Protein AF-A0A7K0Y1Q6-F1 (afdb_monomer_lite)

Secondary structure (DSSP, 8-state):
--HHHHHHHHHTSTTSTT-EEEEEETTEEEEEETTS-SSHHHHHHHHGGGTTSEEEEETTEEEEHHHHHHHHHHHHHHHHHTT--TT-

Radius of gyration: 18.96 Å; chains: 1; bounding box: 39×34×48 Å

pLDDT: mean 94.71, std 5.26, range [58.59, 98.62]

Foldseek 3Di:
DDPVVVVVCVCCDPPHQQPWDWDQDPNDTDIHRPNDDPDVVSVLVVQLVQPQCFDDDDPPDTDGSVRVVVVVVVVVVVVVVVVDDPPD

Sequence (88 aa):
MGAREDIQTELVSAGQVFELETVSVHGNPLRVFKNAPRTLRDVWLTAAKRGDIPYLVFDDVVTTFSEADNQVRSLAAWLQAQGIQQGD

Structure (mmCIF, N/CA/C/O backbone):
data_AF-A0A7K0Y1Q6-F1
#
_entry.id   AF-A0A7K0Y1Q6-F1
#
loop_
_atom_site.group_PDB
_atom_site.id
_atom_site.type_symbol
_atom_site.label_atom_id
_atom_site.label_alt_id
_atom_site.label_comp_id
_atom_site.label_asym_id
_atom_site.label_entity_id
_atom_site.label_seq_id
_atom_site.pdbx_PDB_ins_code
_atom_site.Cartn_x
_atom_site.Cartn_y
_atom_site.Cartn_z
_atom_site.occupancy
_atom_site.B_iso_or_equiv
_atom_site.auth_seq_id
_atom_site.auth_comp_id
_atom_site.auth_asym_id
_atom_site.auth_atom_id
_atom_site.pdbx_PDB_model_num
ATOM 1 N N . MET A 1 1 ? 9.874 -20.464 -31.935 1.00 58.59 1 MET A N 1
ATOM 2 C CA . MET A 1 1 ? 9.500 -19.937 -30.613 1.00 58.59 1 MET A CA 1
ATOM 3 C C . MET A 1 1 ? 8.169 -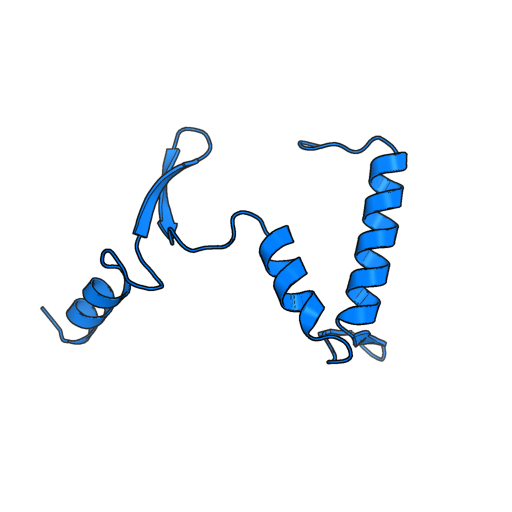20.581 -30.253 1.00 58.59 1 MET A C 1
ATOM 5 O O . MET A 1 1 ? 7.393 -20.845 -31.166 1.00 58.59 1 MET A O 1
ATOM 9 N N . GLY A 1 2 ? 7.981 -21.029 -29.012 1.00 84.19 2 GLY A N 1
ATOM 10 C CA . GLY A 1 2 ? 6.741 -21.715 -28.622 1.00 84.19 2 GLY A CA 1
ATOM 11 C C . GLY A 1 2 ? 5.617 -20.717 -28.335 1.00 84.19 2 GLY A C 1
ATOM 12 O O . GLY A 1 2 ? 5.894 -19.624 -27.858 1.00 84.19 2 GLY A O 1
ATOM 13 N N . ALA A 1 3 ? 4.349 -21.108 -28.507 1.00 84.50 3 ALA A N 1
ATOM 14 C CA . ALA A 1 3 ? 3.194 -20.222 -28.278 1.00 84.50 3 ALA A CA 1
ATOM 15 C C . ALA A 1 3 ? 3.188 -19.531 -26.893 1.00 84.50 3 ALA A C 1
ATOM 17 O O . ALA A 1 3 ? 2.714 -18.411 -26.750 1.00 84.50 3 ALA A O 1
ATOM 18 N N . ARG A 1 4 ? 3.750 -20.176 -25.861 1.00 87.50 4 ARG A N 1
ATOM 19 C CA . ARG A 1 4 ? 3.919 -19.584 -24.523 1.00 87.50 4 ARG A CA 1
ATOM 20 C C . ARG A 1 4 ? 4.911 -18.416 -24.507 1.00 87.50 4 ARG A C 1
ATOM 22 O O . ARG A 1 4 ? 4.676 -17.441 -23.801 1.00 87.50 4 ARG A O 1
ATOM 29 N N . GLU A 1 5 ? 6.029 -18.551 -25.214 1.00 82.75 5 GLU A N 1
ATOM 30 C CA . GLU A 1 5 ? 7.059 -17.510 -25.291 1.00 82.75 5 GLU A CA 1
ATOM 31 C C . GLU A 1 5 ? 6.527 -16.304 -26.064 1.00 82.75 5 GLU A C 1
ATOM 33 O O . GLU A 1 5 ? 6.697 -15.178 -25.607 1.00 82.75 5 GLU A O 1
ATOM 38 N N . ASP A 1 6 ? 5.798 -16.547 -27.156 1.00 86.12 6 ASP A N 1
ATOM 39 C CA . ASP A 1 6 ? 5.173 -15.496 -27.963 1.00 86.12 6 ASP A CA 1
ATOM 40 C C . ASP A 1 6 ? 4.171 -14.672 -27.133 1.00 86.12 6 ASP A C 1
ATOM 42 O O . ASP A 1 6 ? 4.264 -13.445 -27.090 1.00 86.12 6 ASP A O 1
ATOM 46 N N . ILE A 1 7 ? 3.286 -15.342 -26.378 1.00 87.50 7 ILE A N 1
ATOM 47 C CA . ILE A 1 7 ? 2.325 -14.683 -25.473 1.00 87.50 7 ILE A CA 1
ATOM 48 C C . ILE A 1 7 ? 3.048 -13.887 -24.384 1.00 87.50 7 ILE A C 1
ATOM 50 O O . ILE A 1 7 ? 2.650 -12.773 -24.050 1.00 87.50 7 ILE A O 1
ATOM 54 N N . GLN A 1 8 ? 4.112 -14.441 -23.800 1.00 87.12 8 GLN A N 1
ATOM 55 C CA . GLN A 1 8 ? 4.859 -13.739 -22.761 1.00 87.12 8 GLN A CA 1
ATOM 56 C C . GLN A 1 8 ? 5.509 -12.463 -23.305 1.00 87.12 8 GLN A C 1
ATOM 58 O O . GLN A 1 8 ? 5.467 -11.437 -22.629 1.00 87.12 8 GLN A O 1
ATOM 63 N N . THR A 1 9 ? 6.105 -12.521 -24.499 1.00 91.19 9 THR A N 1
ATOM 64 C CA . THR A 1 9 ? 6.709 -11.357 -25.155 1.00 91.19 9 THR A CA 1
ATOM 65 C C . THR A 1 9 ? 5.665 -10.299 -25.491 1.00 91.19 9 THR A C 1
ATOM 67 O O . THR A 1 9 ? 5.922 -9.117 -25.269 1.00 91.19 9 THR A O 1
ATOM 70 N N . GLU A 1 10 ? 4.492 -10.712 -25.970 1.00 91.69 10 GLU A N 1
ATOM 71 C CA . GLU A 1 10 ? 3.379 -9.805 -26.241 1.00 91.69 10 GLU A CA 1
ATOM 72 C C . GLU A 1 10 ? 2.921 -9.100 -24.961 1.00 91.69 10 GLU A C 1
ATOM 74 O O . GLU A 1 10 ? 2.910 -7.879 -24.918 1.00 91.69 10 GLU A O 1
ATOM 79 N N . LEU A 1 11 ? 2.648 -9.830 -23.876 1.00 92.88 11 LEU A N 1
ATOM 80 C CA . LEU A 1 11 ? 2.133 -9.251 -22.626 1.00 92.88 11 LEU A CA 1
ATOM 81 C C . LEU A 1 11 ? 3.030 -8.163 -22.018 1.00 92.88 11 LEU A C 1
ATOM 83 O O . LEU A 1 11 ? 2.524 -7.272 -21.332 1.00 92.88 11 LEU A O 1
ATOM 87 N N . VAL A 1 12 ? 4.344 -8.244 -22.246 1.00 95.06 12 VAL A N 1
ATOM 88 C CA . VAL A 1 12 ? 5.333 -7.304 -21.695 1.00 95.06 12 VAL A CA 1
ATOM 89 C C . VAL A 1 12 ? 5.800 -6.238 -22.685 1.00 95.06 12 VAL A C 1
ATOM 91 O O . VAL A 1 12 ? 6.695 -5.452 -22.358 1.00 95.06 12 VAL A O 1
ATOM 94 N N . SER A 1 13 ? 5.232 -6.204 -23.894 1.00 94.06 13 SER A N 1
ATOM 95 C CA . SER A 1 13 ? 5.608 -5.233 -24.919 1.00 94.06 13 SER A CA 1
ATOM 96 C C . SER A 1 13 ? 5.131 -3.818 -24.578 1.00 94.06 13 SER A C 1
ATOM 98 O O . SER A 1 13 ? 4.259 -3.613 -23.732 1.00 94.06 13 SER A O 1
ATOM 100 N N . ALA A 1 14 ? 5.667 -2.825 -25.289 1.00 95.50 14 ALA A N 1
ATOM 101 C CA . ALA A 1 14 ? 5.232 -1.438 -25.155 1.00 95.50 14 ALA A CA 1
ATOM 102 C C . ALA A 1 14 ? 3.710 -1.294 -25.348 1.00 95.50 14 ALA A C 1
ATOM 104 O O . ALA A 1 14 ? 3.132 -1.894 -26.256 1.00 95.50 14 ALA A O 1
ATOM 105 N N . GLY A 1 15 ? 3.068 -0.499 -24.491 1.00 94.31 15 GLY A N 1
ATOM 106 C CA . GLY A 1 15 ? 1.627 -0.253 -24.511 1.00 94.31 15 GLY A CA 1
ATOM 107 C C . GLY A 1 15 ? 0.773 -1.324 -23.827 1.00 94.31 15 GLY A C 1
ATOM 108 O O . GLY A 1 15 ? -0.439 -1.142 -23.735 1.00 94.31 15 GLY A O 1
ATOM 109 N N . GLN A 1 16 ? 1.365 -2.414 -23.332 1.00 95.19 16 GLN A N 1
ATOM 110 C CA . GLN A 1 16 ? 0.636 -3.478 -22.637 1.00 95.19 16 GLN A CA 1
ATOM 111 C C . GLN A 1 16 ? 0.621 -3.277 -21.120 1.00 95.19 16 GLN A C 1
ATOM 113 O O . GLN A 1 16 ? 1.437 -2.554 -20.547 1.00 95.19 16 GLN A O 1
ATOM 118 N N . VAL A 1 17 ? -0.313 -3.947 -20.437 1.00 91.56 17 VAL A N 1
ATOM 119 C CA . VAL A 1 17 ? -0.490 -3.798 -18.981 1.00 91.56 17 VAL A CA 1
ATOM 120 C C . VAL A 1 17 ? 0.765 -4.192 -18.194 1.00 91.56 17 VAL A C 1
ATOM 122 O O . VAL A 1 17 ? 1.078 -3.555 -17.188 1.00 91.56 17 VAL A O 1
ATOM 125 N N . PHE A 1 18 ? 1.522 -5.175 -18.691 1.00 94.19 18 PHE A N 1
ATOM 126 C CA . PHE A 1 18 ? 2.776 -5.635 -18.098 1.00 94.19 18 PHE A CA 1
ATOM 127 C C . PHE A 1 18 ? 4.013 -5.112 -18.839 1.00 94.19 18 PHE A C 1
ATOM 129 O O . PHE A 1 18 ? 5.066 -5.745 -18.761 1.00 94.19 18 PHE A O 1
ATOM 136 N N . GLU A 1 19 ? 3.906 -3.971 -19.536 1.00 96.81 19 GLU A N 1
ATOM 137 C CA . GLU A 1 19 ? 5.053 -3.303 -20.164 1.00 96.81 19 GLU A CA 1
ATOM 138 C C . GLU A 1 19 ? 6.231 -3.225 -19.183 1.00 96.81 19 GLU A C 1
ATOM 140 O O . GLU A 1 19 ? 6.086 -2.768 -18.042 1.00 96.81 19 GLU A O 1
ATOM 145 N N . LEU A 1 20 ? 7.396 -3.693 -19.630 1.00 96.12 20 LEU A N 1
ATOM 146 C CA . LEU A 1 20 ? 8.624 -3.655 -18.847 1.00 96.12 20 LEU A CA 1
ATOM 147 C C . LEU A 1 20 ? 9.457 -2.422 -19.190 1.00 96.12 20 LEU A C 1
ATOM 149 O O . LEU A 1 20 ? 9.634 -2.073 -20.355 1.00 96.12 20 LEU A O 1
ATOM 153 N N . GLU A 1 21 ? 10.059 -1.831 -18.167 1.00 96.00 21 GLU A N 1
ATOM 154 C CA . GLU A 1 21 ? 11.115 -0.834 -18.311 1.00 96.00 21 GLU A CA 1
ATOM 155 C C . GLU A 1 21 ? 12.320 -1.194 -17.437 1.00 96.00 21 GLU A C 1
ATOM 157 O O . GLU A 1 21 ? 12.210 -1.958 -16.474 1.00 96.00 21 GLU A O 1
ATOM 162 N N . THR A 1 22 ? 13.489 -0.654 -17.781 1.00 96.75 22 THR A N 1
ATOM 163 C CA . THR A 1 22 ? 14.694 -0.775 -16.954 1.00 96.75 22 THR A CA 1
ATOM 164 C C . THR A 1 22 ? 14.892 0.523 -16.188 1.00 96.75 22 THR A C 1
ATOM 166 O O . THR A 1 22 ? 15.073 1.575 -16.799 1.00 96.75 22 THR A O 1
ATOM 169 N N . VAL A 1 23 ? 14.915 0.446 -14.859 1.00 95.12 23 VAL A N 1
ATOM 170 C CA . VAL A 1 23 ? 15.147 1.593 -13.970 1.00 95.12 23 VAL A CA 1
ATOM 171 C C . VAL A 1 23 ? 16.359 1.345 -13.074 1.00 95.12 23 VAL A C 1
ATOM 173 O O . VAL A 1 23 ? 16.715 0.202 -12.789 1.00 95.12 23 VAL A O 1
ATOM 176 N N . SER A 1 24 ? 17.005 2.422 -12.625 1.00 96.44 24 SER A N 1
ATOM 177 C CA . SER A 1 24 ? 18.079 2.340 -11.631 1.00 96.44 24 SER A CA 1
ATOM 178 C C . SER A 1 24 ? 17.482 2.331 -10.224 1.00 96.44 24 SER A C 1
ATOM 180 O O . SER A 1 24 ? 16.844 3.301 -9.817 1.00 96.44 24 SER A O 1
ATOM 182 N N . VAL A 1 25 ? 17.693 1.246 -9.477 1.00 91.38 25 VAL A N 1
ATOM 183 C CA . VAL A 1 25 ? 17.264 1.095 -8.080 1.00 91.38 25 VAL A CA 1
ATOM 184 C C . VAL A 1 25 ? 18.503 0.890 -7.221 1.00 91.38 25 VAL A C 1
ATOM 186 O O . VAL A 1 25 ? 19.241 -0.077 -7.402 1.00 91.38 25 VAL A O 1
ATOM 189 N N . HIS A 1 26 ? 18.768 1.829 -6.310 1.00 90.94 26 HIS A N 1
ATOM 190 C CA . HIS A 1 26 ? 19.980 1.834 -5.478 1.00 90.94 26 HIS A CA 1
ATOM 191 C C . HIS A 1 26 ? 21.277 1.640 -6.294 1.00 90.94 26 HIS A C 1
ATOM 193 O O . HIS A 1 26 ? 22.181 0.921 -5.878 1.00 90.94 26 HIS A O 1
ATOM 199 N N . GLY A 1 27 ? 21.346 2.245 -7.487 1.00 95.62 27 GLY A N 1
ATOM 200 C CA . GLY A 1 27 ? 22.495 2.157 -8.396 1.00 95.62 27 GLY A CA 1
ATOM 201 C C . GLY A 1 27 ? 22.537 0.911 -9.288 1.00 95.62 27 GLY A C 1
ATOM 202 O O . GLY A 1 27 ? 23.417 0.817 -10.139 1.00 95.62 27 GLY A O 1
ATOM 203 N N . ASN A 1 28 ? 21.593 -0.021 -9.139 1.00 97.00 28 ASN A N 1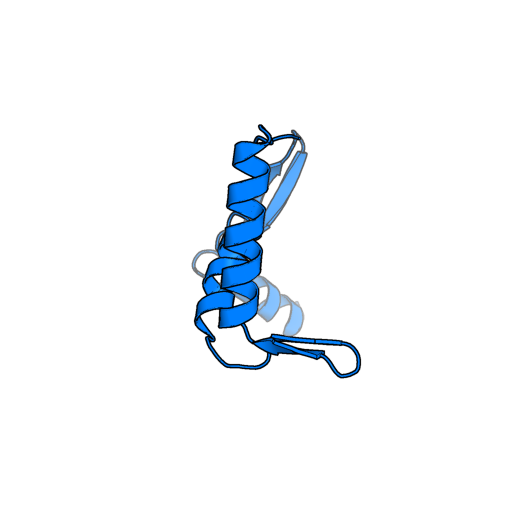
ATOM 204 C CA . ASN A 1 28 ? 21.546 -1.254 -9.917 1.00 97.00 28 ASN A CA 1
ATOM 205 C C . ASN A 1 28 ? 20.462 -1.173 -11.002 1.00 97.00 28 ASN A C 1
ATOM 207 O O . ASN A 1 28 ? 19.351 -0.727 -10.710 1.00 97.00 28 ASN A O 1
ATOM 211 N N . PRO A 1 29 ? 20.733 -1.618 -12.241 1.00 97.75 29 PRO A N 1
ATOM 212 C CA . PRO A 1 29 ? 19.711 -1.689 -13.277 1.00 97.75 29 PRO A CA 1
ATOM 213 C C . PRO A 1 29 ? 18.772 -2.875 -13.019 1.00 97.75 29 PRO A C 1
ATOM 215 O O . PRO A 1 29 ? 19.196 -4.031 -13.039 1.00 97.75 29 PRO A O 1
ATOM 218 N N . LEU A 1 30 ? 17.488 -2.598 -12.796 1.00 96.38 30 LEU A N 1
ATOM 219 C CA . LEU A 1 30 ? 16.449 -3.612 -12.614 1.00 96.38 30 LEU A CA 1
ATOM 220 C C . LEU A 1 30 ? 15.377 -3.471 -13.693 1.00 96.38 30 LEU A C 1
ATOM 222 O O . LEU A 1 30 ? 14.994 -2.360 -14.055 1.00 96.38 30 LEU A O 1
ATOM 226 N N . ARG A 1 31 ? 14.849 -4.607 -14.163 1.00 95.12 31 ARG A N 1
ATOM 227 C CA . ARG A 1 31 ? 13.619 -4.633 -14.965 1.00 95.12 31 ARG A CA 1
ATOM 228 C C . ARG A 1 31 ? 12.415 -4.604 -14.036 1.00 95.12 31 ARG A C 1
ATOM 230 O O . ARG A 1 31 ? 12.315 -5.451 -13.149 1.00 95.12 31 ARG A O 1
ATOM 237 N N . VAL A 1 32 ? 11.500 -3.679 -14.277 1.00 94.44 32 VAL A N 1
ATOM 238 C CA . VAL A 1 32 ? 10.270 -3.499 -13.503 1.00 94.44 32 VAL A CA 1
ATOM 239 C C . VAL A 1 32 ? 9.075 -3.389 -14.441 1.00 94.44 32 VAL A C 1
ATOM 241 O O . VAL A 1 32 ? 9.231 -3.064 -15.617 1.00 94.44 32 VAL A O 1
ATOM 244 N N . PHE A 1 33 ? 7.876 -3.651 -13.925 1.00 95.31 33 PHE A N 1
ATOM 245 C CA . PHE A 1 33 ? 6.648 -3.320 -14.641 1.00 95.31 33 PHE A CA 1
ATOM 246 C C . PHE A 1 33 ? 6.432 -1.809 -14.584 1.00 95.31 33 PHE A C 1
ATOM 248 O O . PHE A 1 33 ? 6.226 -1.256 -13.504 1.00 95.31 33 PHE A O 1
ATOM 255 N N . LYS A 1 34 ? 6.441 -1.159 -15.745 1.00 95.12 34 LYS A N 1
ATOM 256 C CA . LYS A 1 34 ? 6.310 0.296 -15.896 1.00 95.12 34 LYS A CA 1
ATOM 257 C C . LYS A 1 34 ? 5.033 0.849 -15.268 1.00 95.12 34 LYS A C 1
ATOM 259 O O . LYS A 1 34 ? 5.014 1.939 -14.708 1.00 95.12 34 LYS A O 1
ATOM 264 N N . ASN A 1 35 ? 3.956 0.071 -15.350 1.00 93.75 35 ASN A N 1
ATOM 265 C CA . ASN A 1 35 ? 2.635 0.460 -14.865 1.00 93.75 35 ASN A CA 1
ATOM 266 C C . ASN A 1 35 ? 2.353 -0.021 -13.428 1.00 93.75 35 ASN A C 1
ATOM 268 O O . ASN A 1 35 ? 1.213 0.067 -12.968 1.00 93.75 35 ASN A O 1
ATOM 272 N N . ALA A 1 36 ? 3.351 -0.564 -12.718 1.00 93.00 36 ALA A N 1
ATOM 273 C CA . ALA A 1 36 ? 3.172 -0.976 -11.330 1.00 93.00 36 ALA A CA 1
ATOM 274 C C . ALA A 1 36 ? 2.961 0.234 -10.399 1.00 93.00 36 ALA A C 1
ATOM 276 O O . ALA A 1 36 ? 3.483 1.323 -10.653 1.00 93.00 36 ALA A O 1
ATOM 277 N N . PRO A 1 37 ? 2.236 0.056 -9.279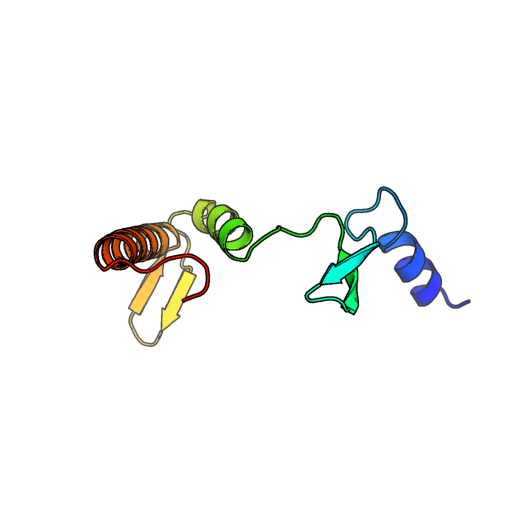 1.00 93.12 37 PRO A N 1
ATOM 278 C CA . PRO A 1 37 ? 2.157 1.071 -8.234 1.00 93.12 37 PRO A CA 1
ATOM 279 C C . PRO A 1 37 ? 3.554 1.458 -7.729 1.00 93.12 37 PRO A C 1
ATOM 281 O O . PRO A 1 37 ? 4.417 0.598 -7.551 1.00 93.12 37 PRO A O 1
ATOM 284 N N . ARG A 1 38 ? 3.781 2.754 -7.476 1.00 88.88 38 ARG A N 1
ATOM 285 C CA . ARG A 1 38 ? 5.114 3.279 -7.126 1.00 88.88 38 ARG A CA 1
ATOM 286 C C . ARG A 1 38 ? 5.559 2.869 -5.728 1.00 88.88 38 ARG A C 1
ATOM 288 O O . ARG A 1 38 ? 6.755 2.780 -5.465 1.00 88.88 38 ARG A O 1
ATOM 295 N N . THR A 1 39 ? 4.605 2.665 -4.825 1.00 91.94 39 THR A N 1
ATOM 296 C CA . THR A 1 39 ? 4.848 2.284 -3.433 1.00 91.94 39 THR A CA 1
ATOM 297 C C . THR A 1 39 ? 3.803 1.280 -2.949 1.00 91.94 39 THR A C 1
ATOM 299 O O . THR A 1 39 ? 2.688 1.215 -3.470 1.00 91.94 39 THR A O 1
ATOM 302 N N . LEU A 1 40 ? 4.111 0.542 -1.878 1.00 93.06 40 LEU A N 1
ATOM 303 C CA . LEU A 1 40 ? 3.116 -0.304 -1.204 1.00 93.06 40 LEU A CA 1
ATOM 304 C C . LEU A 1 40 ? 1.921 0.505 -0.671 1.00 93.06 40 LEU A C 1
ATOM 306 O O . LEU A 1 40 ? 0.815 -0.023 -0.583 1.00 93.06 40 LEU A O 1
ATOM 310 N N . ARG A 1 41 ? 2.105 1.802 -0.382 1.00 94.94 41 ARG A N 1
ATOM 311 C CA . ARG A 1 41 ? 1.004 2.699 -0.012 1.00 94.94 41 ARG A CA 1
ATOM 312 C C . ARG A 1 41 ? -0.022 2.826 -1.138 1.00 94.94 41 ARG A C 1
ATOM 314 O O . ARG A 1 41 ? -1.214 2.833 -0.856 1.00 94.94 41 ARG A O 1
ATOM 321 N N . ASP A 1 42 ? 0.411 2.897 -2.392 1.00 95.69 42 ASP A N 1
ATOM 322 C CA . ASP A 1 42 ? -0.501 3.007 -3.538 1.00 95.69 42 ASP A CA 1
ATOM 323 C C . ASP A 1 42 ? -1.336 1.727 -3.715 1.00 95.69 42 ASP A C 1
ATOM 325 O O . ASP A 1 42 ? -2.537 1.784 -4.005 1.00 95.69 42 ASP A O 1
ATOM 329 N N . VAL A 1 43 ? -0.716 0.567 -3.459 1.00 95.75 43 VAL A N 1
ATOM 330 C CA . VAL A 1 43 ? -1.409 -0.729 -3.397 1.00 95.75 43 VAL A CA 1
ATOM 331 C C . VAL A 1 43 ? -2.460 -0.707 -2.284 1.00 95.75 43 VAL A C 1
ATOM 333 O O . VAL A 1 43 ? -3.625 -1.025 -2.532 1.00 95.75 43 VAL A O 1
ATOM 336 N N . TRP A 1 44 ? -2.076 -0.269 -1.079 1.00 96.19 44 TRP A N 1
ATOM 337 C CA . TRP A 1 44 ? -2.977 -0.183 0.072 1.00 96.19 44 TRP A CA 1
ATOM 338 C C . TRP A 1 44 ? -4.171 0.738 -0.186 1.00 96.19 44 TRP A C 1
ATOM 340 O O . TRP A 1 44 ? -5.312 0.328 0.001 1.00 96.19 44 TRP A O 1
ATOM 350 N N . LEU A 1 45 ? -3.938 1.955 -0.685 1.00 95.81 45 LEU A N 1
ATOM 351 C CA . LEU A 1 45 ? -5.004 2.922 -0.968 1.00 95.81 45 LEU A CA 1
ATOM 352 C C . LEU A 1 45 ? -5.992 2.425 -2.032 1.00 95.81 45 LEU A C 1
ATOM 354 O O . LEU A 1 45 ? -7.150 2.841 -2.039 1.00 95.81 45 LEU A O 1
ATOM 358 N N . THR A 1 46 ? -5.554 1.545 -2.932 1.00 95.69 46 THR A N 1
ATOM 359 C CA . THR A 1 46 ? -6.445 0.876 -3.886 1.00 95.69 46 THR A CA 1
ATOM 360 C C . THR A 1 46 ? -7.269 -0.207 -3.195 1.00 95.69 46 THR A C 1
ATOM 362 O O . THR A 1 46 ? -8.483 -0.262 -3.383 1.00 95.69 46 THR A O 1
ATOM 365 N N . ALA A 1 47 ? -6.634 -1.031 -2.358 1.00 95.56 47 ALA A N 1
ATOM 366 C CA . ALA A 1 47 ? -7.295 -2.103 -1.619 1.00 95.56 47 ALA A CA 1
ATOM 367 C C . ALA A 1 47 ? -8.321 -1.577 -0.600 1.00 95.56 47 ALA A C 1
ATOM 369 O O . ALA A 1 47 ? -9.426 -2.108 -0.528 1.00 95.56 47 ALA A O 1
ATOM 370 N N . ALA A 1 48 ? -8.007 -0.489 0.111 1.00 96.62 48 ALA A N 1
ATOM 371 C CA . ALA A 1 48 ? -8.866 0.134 1.121 1.00 96.62 48 ALA A CA 1
ATOM 372 C C . ALA A 1 48 ? -10.252 0.542 0.580 1.00 96.62 48 ALA A C 1
ATOM 374 O O . ALA A 1 48 ? -11.240 0.533 1.310 1.00 96.62 48 ALA A O 1
ATOM 375 N N . LYS A 1 49 ? -10.367 0.820 -0.728 1.00 97.44 49 LYS A N 1
ATOM 376 C CA . LYS A 1 49 ? -11.647 1.147 -1.390 1.00 97.44 49 LYS A CA 1
ATOM 377 C C . LYS A 1 49 ? -12.656 -0.005 -1.386 1.00 97.44 49 LYS A C 1
ATOM 379 O O . LYS A 1 49 ? -13.815 0.211 -1.718 1.00 97.44 49 LYS A O 1
ATOM 384 N N . ARG A 1 50 ? -12.231 -1.220 -1.028 1.00 97.88 50 ARG A N 1
ATOM 385 C CA . ARG A 1 50 ? -13.101 -2.395 -0.891 1.00 97.88 50 ARG A CA 1
ATOM 386 C C . ARG A 1 50 ? -14.006 -2.333 0.348 1.00 97.88 50 ARG A C 1
ATOM 388 O O . ARG A 1 50 ? -14.889 -3.175 0.463 1.00 97.88 50 ARG A O 1
ATOM 395 N N . GLY A 1 51 ? -13.827 -1.340 1.226 1.00 97.81 51 GLY A N 1
ATOM 396 C CA . GLY A 1 51 ? -14.779 -0.999 2.285 1.00 97.81 51 GLY A CA 1
ATOM 397 C C . GLY A 1 51 ? -15.012 -2.138 3.275 1.00 97.81 51 GLY A C 1
ATOM 398 O O . GLY A 1 51 ? -14.067 -2.686 3.833 1.00 97.81 51 GLY A O 1
ATOM 399 N N . ASP A 1 52 ? -16.268 -2.524 3.466 1.00 98.12 52 ASP A N 1
ATOM 400 C CA . ASP A 1 52 ? -16.659 -3.464 4.525 1.00 98.12 52 ASP A CA 1
ATOM 401 C C . ASP A 1 52 ? -16.449 -4.945 4.147 1.00 98.12 52 ASP A C 1
ATOM 403 O O . ASP A 1 52 ? -16.948 -5.855 4.806 1.00 98.12 52 ASP A O 1
ATOM 407 N N . ILE A 1 53 ? -15.693 -5.219 3.077 1.00 98.31 53 ILE A N 1
ATOM 408 C CA . ILE A 1 53 ? -15.260 -6.581 2.747 1.00 98.31 53 ILE A CA 1
ATOM 409 C C . ILE A 1 53 ? -14.242 -7.051 3.807 1.00 98.31 53 ILE A C 1
ATOM 411 O O . ILE A 1 53 ? -13.290 -6.313 4.080 1.00 98.31 53 ILE A O 1
ATOM 415 N N . PRO A 1 54 ? -14.371 -8.278 4.357 1.00 98.12 54 PRO A N 1
ATOM 416 C CA . PRO A 1 54 ? -13.353 -8.869 5.225 1.00 98.12 54 PRO A CA 1
ATOM 417 C C . PRO A 1 54 ? -11.960 -8.843 4.578 1.00 98.12 54 PRO A C 1
ATOM 419 O O . PRO A 1 54 ? -11.781 -9.298 3.445 1.00 98.12 54 PRO A O 1
ATOM 422 N N . TYR A 1 55 ? -10.980 -8.294 5.295 1.00 97.38 55 TYR A N 1
ATOM 423 C CA . TYR A 1 55 ? -9.598 -8.136 4.843 1.00 97.38 55 TYR A CA 1
ATOM 424 C C . TYR A 1 55 ? -8.647 -9.071 5.589 1.00 97.38 55 TYR A C 1
ATOM 426 O O . TYR A 1 55 ? -7.985 -9.897 4.962 1.00 97.38 55 TYR A O 1
ATOM 434 N N . LEU A 1 56 ? -8.582 -8.938 6.914 1.00 96.69 56 LEU A N 1
ATOM 435 C CA . LEU A 1 56 ? -7.700 -9.721 7.769 1.00 96.69 56 LEU A CA 1
ATOM 436 C C . LEU A 1 56 ? -8.566 -10.593 8.673 1.00 96.69 56 LEU A C 1
ATOM 438 O O . LEU A 1 56 ? -9.364 -10.074 9.448 1.00 96.69 56 LEU A O 1
ATOM 442 N N . VAL A 1 57 ? -8.404 -11.906 8.552 1.00 97.50 57 VAL A N 1
ATOM 443 C CA . VAL A 1 57 ? -9.042 -12.891 9.427 1.00 97.50 57 VAL A CA 1
ATOM 444 C C . VAL A 1 57 ? -7.932 -13.599 10.180 1.00 97.50 57 VAL A C 1
ATOM 446 O O . VAL A 1 57 ? -7.088 -14.251 9.561 1.00 97.50 57 VAL A O 1
ATOM 449 N N . PHE A 1 58 ? -7.910 -13.433 11.495 1.00 96.94 58 PHE A N 1
ATOM 450 C CA . PHE A 1 58 ? -6.943 -14.069 12.373 1.00 96.94 58 PHE A CA 1
ATOM 451 C C . PHE A 1 58 ? -7.662 -14.555 13.629 1.00 96.94 58 PHE A C 1
ATOM 453 O O . PHE A 1 58 ? -8.227 -13.749 14.363 1.00 96.94 58 PHE A O 1
ATOM 460 N N . ASP A 1 59 ? -7.659 -15.870 13.842 1.00 97.19 59 ASP A N 1
ATOM 461 C CA . ASP A 1 59 ? -8.475 -16.548 14.852 1.00 97.19 59 ASP A CA 1
ATOM 462 C C . ASP A 1 59 ? -9.959 -16.135 14.776 1.00 97.19 59 ASP A C 1
ATOM 464 O O . ASP A 1 59 ? -10.616 -16.370 13.760 1.00 97.19 59 ASP A O 1
ATOM 468 N N . ASP A 1 60 ? -10.497 -15.535 15.837 1.00 97.12 60 ASP A N 1
ATOM 469 C CA . ASP A 1 60 ? -11.868 -15.033 15.942 1.00 97.12 60 ASP A CA 1
ATOM 470 C C . ASP A 1 60 ? -12.015 -13.561 15.523 1.00 97.12 60 ASP A C 1
ATOM 472 O O . ASP A 1 60 ? -13.126 -13.026 15.497 1.00 97.12 60 ASP A O 1
ATOM 476 N N . VAL A 1 61 ? -10.914 -12.903 15.150 1.00 97.00 61 VAL A N 1
ATOM 477 C CA . VAL A 1 61 ? -10.907 -11.500 14.740 1.00 97.00 61 VAL A CA 1
ATOM 478 C C . VAL A 1 61 ? -11.027 -11.396 13.226 1.00 97.00 61 VAL A C 1
ATOM 480 O O . VAL A 1 61 ? -10.161 -11.841 12.469 1.00 97.00 61 VAL A O 1
ATOM 483 N N . VAL A 1 62 ? -12.099 -10.741 12.784 1.00 98.06 62 VAL A N 1
ATOM 484 C CA . VAL A 1 62 ? -12.302 -10.335 11.394 1.00 98.06 62 VAL A CA 1
ATOM 485 C C . VAL A 1 62 ? -12.263 -8.818 11.326 1.00 98.06 62 VAL A C 1
ATOM 487 O O . VAL A 1 62 ? -13.100 -8.152 11.926 1.00 98.06 62 VAL A O 1
ATOM 490 N N . THR A 1 63 ? -11.319 -8.290 10.554 1.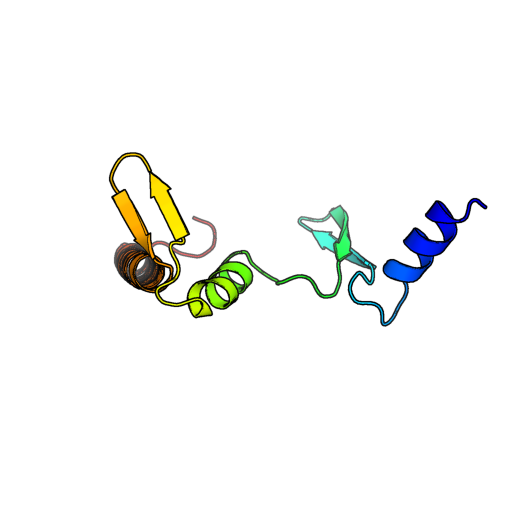00 98.06 63 THR A N 1
ATOM 491 C CA . THR A 1 63 ? -11.197 -6.859 10.271 1.00 98.06 63 THR A CA 1
ATOM 492 C C . THR A 1 63 ? -11.492 -6.616 8.797 1.00 98.06 63 THR A C 1
ATOM 494 O O . THR A 1 63 ? -10.929 -7.277 7.918 1.00 98.06 63 THR A O 1
ATOM 497 N N . THR A 1 64 ? -12.360 -5.657 8.506 1.00 98.62 64 THR A N 1
ATOM 498 C CA . THR A 1 64 ? -12.682 -5.194 7.149 1.00 98.62 64 THR A CA 1
ATOM 499 C C . THR A 1 64 ? -11.610 -4.252 6.586 1.00 98.62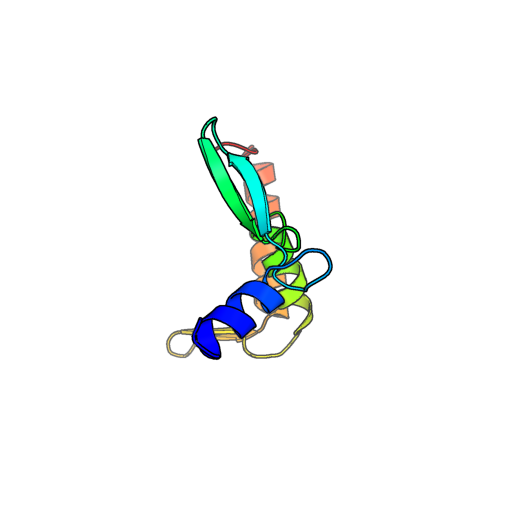 64 THR A C 1
ATOM 501 O O . THR A 1 64 ? -10.728 -3.780 7.309 1.00 98.62 64 THR A O 1
ATOM 504 N N . PHE A 1 65 ? -11.660 -3.943 5.284 1.00 98.44 65 PHE A N 1
ATOM 505 C CA . PHE A 1 65 ? -10.752 -2.941 4.707 1.00 98.44 65 PHE A CA 1
ATOM 506 C C . PHE A 1 65 ? -10.951 -1.546 5.317 1.00 98.44 65 PHE A C 1
ATOM 508 O O . PHE A 1 65 ? -9.962 -0.846 5.527 1.00 98.44 65 PHE A O 1
ATOM 515 N N . SER A 1 66 ? -12.191 -1.142 5.614 1.00 98.12 66 SER A N 1
ATOM 516 C CA . SER A 1 66 ? -12.501 0.164 6.215 1.00 98.12 66 SER A CA 1
ATOM 517 C C . SER A 1 66 ? -11.945 0.283 7.640 1.00 98.12 66 SER A C 1
ATOM 519 O O . SER A 1 66 ? -11.296 1.277 7.975 1.00 98.12 66 SER A O 1
ATOM 521 N N . GLU A 1 67 ? -12.113 -0.750 8.466 1.00 98.19 67 GLU A N 1
ATOM 522 C CA . GLU A 1 67 ? -11.559 -0.802 9.824 1.00 98.19 67 GLU A CA 1
ATOM 523 C C . GLU A 1 67 ? -10.028 -0.802 9.818 1.00 98.19 67 GLU A C 1
ATOM 525 O O . GLU A 1 67 ? -9.406 -0.028 10.551 1.00 98.19 67 GLU A O 1
ATOM 530 N N . ALA A 1 68 ? -9.413 -1.614 8.955 1.00 97.88 68 ALA A N 1
ATOM 531 C CA . ALA A 1 68 ? -7.964 -1.651 8.821 1.00 97.88 68 ALA A CA 1
ATOM 532 C C . ALA A 1 68 ? -7.402 -0.305 8.333 1.00 97.88 68 ALA A C 1
ATOM 534 O O . ALA A 1 68 ? -6.390 0.156 8.859 1.00 97.88 68 ALA A O 1
ATOM 535 N N . ASP A 1 69 ? -8.055 0.369 7.377 1.00 98.06 69 ASP A N 1
ATOM 536 C CA . ASP A 1 69 ? -7.604 1.682 6.891 1.00 98.06 69 ASP A CA 1
ATOM 537 C C . ASP A 1 69 ? -7.671 2.744 7.996 1.00 98.06 69 ASP A C 1
ATOM 539 O O . ASP A 1 69 ? -6.728 3.521 8.167 1.00 98.06 69 ASP A O 1
ATOM 543 N N . ASN A 1 70 ? -8.728 2.730 8.813 1.00 98.00 70 ASN A N 1
ATOM 544 C CA . ASN A 1 70 ? -8.841 3.612 9.975 1.00 98.00 70 ASN A CA 1
ATOM 545 C C . ASN A 1 70 ? -7.710 3.376 10.990 1.00 98.00 70 ASN A C 1
ATOM 547 O O . ASN A 1 70 ? -7.082 4.334 11.454 1.00 98.00 70 ASN A O 1
ATOM 551 N N . GLN A 1 71 ? -7.412 2.115 11.312 1.00 97.69 71 GLN A N 1
ATOM 552 C CA . GLN A 1 71 ? -6.326 1.753 12.229 1.00 97.69 71 GLN A CA 1
ATOM 553 C C . GLN A 1 71 ? -4.952 2.169 11.682 1.00 97.69 71 GLN A C 1
ATOM 555 O O . GLN A 1 71 ? -4.186 2.835 12.382 1.00 97.69 71 GLN A O 1
ATOM 560 N N . VAL A 1 72 ? -4.662 1.852 10.415 1.00 96.81 72 VAL A N 1
ATOM 561 C CA . VAL A 1 72 ? -3.398 2.198 9.742 1.00 96.81 72 VAL A CA 1
ATOM 562 C C . VAL A 1 72 ? -3.188 3.710 9.712 1.00 96.81 72 VAL A C 1
ATOM 564 O O . VAL A 1 72 ? -2.102 4.179 10.051 1.00 96.81 72 VAL A O 1
ATOM 567 N N . ARG A 1 73 ? -4.211 4.498 9.358 1.00 97.19 73 ARG A N 1
ATOM 568 C CA . ARG A 1 73 ? -4.117 5.969 9.348 1.00 97.19 73 ARG A CA 1
ATOM 569 C C . ARG A 1 73 ? -3.856 6.540 10.734 1.00 97.19 73 ARG A C 1
ATOM 571 O O . ARG A 1 73 ? -3.045 7.455 10.863 1.00 97.19 73 ARG A O 1
ATOM 578 N N . SER A 1 74 ? -4.522 5.996 11.749 1.00 98.19 74 SER A N 1
ATOM 579 C CA . SER A 1 74 ? -4.374 6.443 13.136 1.00 98.19 74 SER A CA 1
ATOM 580 C C . S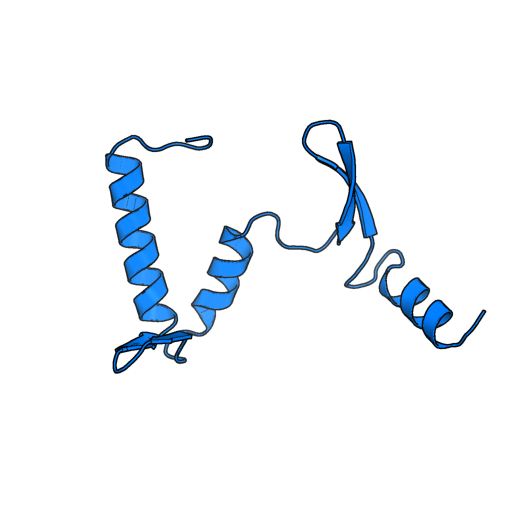ER A 1 74 ? -2.956 6.178 13.645 1.00 98.19 74 SER A C 1
ATOM 582 O O . SER A 1 74 ? -2.308 7.081 14.175 1.00 98.19 74 SER A O 1
ATOM 584 N N . LEU A 1 75 ? -2.430 4.974 13.401 1.00 98.06 75 LEU A N 1
ATOM 585 C CA . LEU A 1 75 ? -1.056 4.619 13.749 1.00 98.06 75 LEU A CA 1
ATOM 586 C C . LEU A 1 75 ? -0.034 5.454 12.965 1.00 98.06 75 LEU A C 1
ATOM 588 O O . LEU A 1 75 ? 0.913 5.968 13.551 1.00 98.06 75 LEU A O 1
ATOM 592 N N . ALA A 1 76 ? -0.235 5.641 11.658 1.00 96.88 76 ALA A N 1
ATOM 593 C CA . ALA A 1 76 ? 0.662 6.437 10.824 1.00 96.88 76 ALA A CA 1
ATOM 594 C C . ALA A 1 76 ? 0.718 7.910 11.257 1.00 96.88 76 ALA A C 1
ATOM 596 O O . ALA A 1 76 ? 1.788 8.519 11.209 1.00 96.88 76 ALA A O 1
ATOM 597 N N . ALA A 1 77 ? -0.411 8.491 11.676 1.00 97.88 77 ALA A N 1
ATOM 598 C CA . ALA A 1 77 ? -0.450 9.842 12.230 1.00 97.88 77 ALA A CA 1
ATOM 599 C C . ALA A 1 77 ? 0.296 9.918 13.571 1.00 97.88 77 ALA A C 1
ATOM 601 O O . ALA A 1 77 ? 1.067 10.851 13.794 1.00 97.88 77 ALA A O 1
ATOM 602 N N . TRP A 1 78 ? 0.119 8.916 14.436 1.00 98.50 78 TRP A N 1
ATOM 603 C CA . TRP A 1 78 ? 0.832 8.842 15.709 1.00 98.50 78 TRP A CA 1
ATOM 604 C C . TRP A 1 78 ? 2.349 8.691 15.522 1.00 98.50 78 TRP A C 1
ATOM 606 O O . TRP A 1 78 ? 3.099 9.433 16.148 1.00 98.50 78 TRP A O 1
ATOM 616 N N . LEU A 1 79 ? 2.806 7.809 14.624 1.00 98.31 79 LEU A N 1
ATOM 617 C CA . LEU A 1 79 ? 4.231 7.615 14.314 1.00 98.31 79 LEU A CA 1
ATOM 618 C C . LEU A 1 79 ? 4.880 8.897 13.782 1.00 98.31 79 LEU A C 1
ATOM 620 O O . LEU A 1 79 ? 5.966 9.266 14.223 1.00 98.31 79 LEU A O 1
ATOM 624 N N . GLN A 1 80 ? 4.191 9.621 12.896 1.00 98.00 80 GLN A N 1
ATOM 625 C CA . GLN A 1 80 ? 4.657 10.932 12.435 1.00 98.00 80 GLN A CA 1
ATOM 626 C C . GLN A 1 80 ? 4.752 11.939 13.590 1.00 98.00 80 GLN A C 1
ATOM 628 O O . GLN A 1 80 ? 5.722 12.688 13.667 1.00 98.00 80 GLN A O 1
ATOM 633 N N . ALA A 1 81 ? 3.797 11.931 14.526 1.00 98.38 81 ALA A N 1
ATOM 634 C CA . ALA A 1 81 ? 3.863 12.764 15.729 1.00 98.38 81 ALA A CA 1
ATOM 635 C C . ALA A 1 81 ? 5.000 12.358 16.688 1.00 98.38 81 ALA A C 1
ATOM 637 O O . ALA A 1 81 ? 5.462 13.197 17.456 1.00 98.38 81 ALA A O 1
ATOM 638 N N . GLN A 1 82 ? 5.476 11.107 16.627 1.00 98.50 82 GLN A N 1
ATOM 639 C CA . GLN A 1 82 ? 6.690 10.660 17.326 1.00 98.50 82 GLN A CA 1
ATOM 640 C C . GLN A 1 82 ? 7.988 11.049 16.598 1.00 98.50 82 GLN A C 1
ATOM 642 O O . GLN A 1 82 ? 9.073 10.777 17.103 1.00 98.50 82 GLN A O 1
ATOM 647 N N . GLY A 1 83 ? 7.896 11.694 15.432 1.00 98.31 83 GLY A N 1
ATOM 648 C CA . GLY A 1 83 ? 9.049 12.161 14.667 1.00 98.31 83 GLY A CA 1
ATOM 649 C C . GLY A 1 83 ? 9.605 11.161 13.656 1.00 98.31 83 GLY A C 1
ATOM 650 O O . GLY A 1 83 ? 10.661 11.443 13.106 1.00 98.31 83 GLY A O 1
ATOM 651 N N . ILE A 1 84 ? 8.916 10.045 13.381 1.00 98.12 84 ILE A N 1
ATOM 652 C CA . ILE A 1 84 ? 9.318 9.085 12.338 1.00 98.12 84 ILE A CA 1
ATOM 653 C C . ILE A 1 84 ? 9.183 9.716 10.947 1.00 98.12 84 ILE A C 1
ATOM 655 O O . ILE A 1 84 ? 8.149 10.312 10.620 1.00 98.12 84 ILE A O 1
ATOM 659 N N . GLN A 1 85 ? 10.211 9.551 10.115 1.00 95.69 85 GLN A N 1
ATOM 660 C CA . GLN A 1 85 ? 10.333 10.137 8.783 1.00 95.69 85 GLN A CA 1
ATOM 661 C C . GLN A 1 85 ? 10.672 9.093 7.712 1.00 95.69 85 GLN A C 1
ATOM 663 O O . GLN A 1 85 ? 10.840 7.902 7.961 1.00 95.69 85 GLN A O 1
ATOM 668 N N . GLN A 1 86 ? 10.736 9.547 6.460 1.00 92.62 86 GLN A N 1
ATOM 669 C CA . GLN A 1 86 ? 11.174 8.703 5.357 1.00 92.62 86 GLN A CA 1
ATOM 670 C C . GLN A 1 86 ? 12.646 8.309 5.545 1.00 92.62 86 GLN A C 1
ATOM 672 O O . GLN A 1 86 ? 13.519 9.170 5.483 1.00 92.62 86 GLN A O 1
ATOM 677 N N . GLY A 1 87 ? 12.905 7.007 5.666 1.00 90.88 87 GLY A N 1
ATOM 678 C CA . GLY A 1 87 ? 14.255 6.452 5.795 1.00 90.88 87 GLY A CA 1
ATOM 679 C C . GLY A 1 87 ? 14.586 5.889 7.178 1.00 90.88 87 GLY A C 1
ATOM 680 O O . GLY A 1 87 ? 15.635 5.258 7.294 1.00 90.88 87 GLY A O 1
ATOM 681 N N . ASP A 1 88 ? 13.706 6.086 8.165 1.00 93.25 88 ASP A N 1
ATOM 682 C CA . ASP A 1 88 ? 13.772 5.449 9.490 1.00 93.25 88 ASP A CA 1
ATOM 683 C C . ASP A 1 88 ? 13.307 3.980 9.480 1.00 93.25 88 ASP A C 1
ATOM 685 O O . ASP A 1 88 ? 12.538 3.591 8.563 1.00 93.25 88 ASP A O 1
#